Protein AF-A0A850DTP6-F1 (afdb_monomer)

Sequence (56 aa):
MRTQSTLMQLRANPMEWRRRGLTPPDAIQAMVAERLAEPGHSQPVGDPSYQDFFRA

Structure (mmCIF, N/CA/C/O backbone):
data_AF-A0A850DTP6-F1
#
_entry.id   AF-A0A850DTP6-F1
#
loop_
_atom_site.group_PDB
_atom_site.id
_atom_site.type_symbol
_atom_site.label_atom_id
_atom_site.label_alt_id
_atom_site.label_comp_id
_atom_site.label_asym_id
_atom_site.label_entity_id
_atom_site.label_seq_id
_atom_site.pdbx_PDB_ins_code
_atom_site.Cartn_x
_atom_site.Cartn_y
_atom_site.Cartn_z
_atom_site.occupancy
_atom_site.B_iso_or_equiv
_atom_site.auth_seq_id
_atom_site.auth_comp_id
_atom_site.auth_asym_id
_atom_site.auth_atom_id
_atom_site.pdbx_PDB_model_num
ATOM 1 N N . MET A 1 1 ? -22.848 10.425 11.084 1.00 57.97 1 MET A N 1
ATOM 2 C CA . MET A 1 1 ? -21.919 10.734 9.971 1.00 57.97 1 MET A CA 1
ATOM 3 C C . MET A 1 1 ? -20.494 10.417 10.409 1.00 57.97 1 MET A C 1
ATOM 5 O O . MET A 1 1 ? -20.096 10.900 11.459 1.00 57.97 1 MET A O 1
ATOM 9 N N . ARG A 1 2 ? -19.733 9.603 9.664 1.00 61.97 2 ARG A N 1
ATOM 10 C CA . ARG A 1 2 ? -18.274 9.487 9.871 1.00 61.97 2 ARG A CA 1
ATOM 11 C C . ARG A 1 2 ? -17.604 10.649 9.136 1.00 61.97 2 ARG A C 1
ATOM 13 O O . ARG A 1 2 ? -17.864 10.826 7.950 1.00 61.97 2 ARG A O 1
ATOM 20 N N . THR A 1 3 ? -16.802 11.451 9.829 1.00 78.94 3 THR A N 1
ATOM 21 C CA . THR A 1 3 ? -16.102 12.598 9.232 1.00 78.94 3 THR A CA 1
ATOM 22 C C . THR A 1 3 ? -14.836 12.129 8.501 1.00 78.94 3 THR A C 1
ATOM 24 O O . THR A 1 3 ? -14.271 11.080 8.821 1.00 78.94 3 THR A O 1
ATOM 27 N N . GLN A 1 4 ? -14.379 12.887 7.497 1.00 74.25 4 GLN A N 1
ATOM 28 C CA . GLN A 1 4 ? -13.177 12.549 6.714 1.00 74.25 4 GLN A CA 1
ATOM 29 C C . GLN A 1 4 ? -11.921 12.400 7.584 1.00 74.25 4 GLN A C 1
ATOM 31 O O . GLN A 1 4 ? -11.123 11.492 7.355 1.00 74.25 4 GLN A O 1
ATOM 36 N N . SER A 1 5 ? -11.784 13.238 8.617 1.00 71.38 5 SER A N 1
ATOM 37 C CA . SER A 1 5 ? -10.665 13.175 9.565 1.00 71.38 5 SER A CA 1
ATOM 38 C C . SER A 1 5 ? -10.586 11.808 10.258 1.00 71.38 5 SER A C 1
ATOM 40 O O . SER A 1 5 ? -9.529 11.178 10.289 1.00 71.38 5 SER A O 1
ATOM 42 N N . THR A 1 6 ? -11.729 11.263 10.690 1.00 84.25 6 THR A N 1
ATOM 43 C CA . THR A 1 6 ? -11.788 9.933 11.311 1.00 84.25 6 THR A CA 1
ATOM 44 C C . THR A 1 6 ? -11.395 8.821 10.336 1.00 84.25 6 THR A C 1
ATOM 46 O O . THR A 1 6 ? -10.753 7.850 10.729 1.00 84.25 6 THR A O 1
ATOM 49 N N . LEU A 1 7 ? -11.744 8.942 9.051 1.00 82.81 7 LEU A N 1
ATOM 50 C CA . LEU A 1 7 ? -11.341 7.954 8.045 1.00 82.81 7 LEU A CA 1
ATOM 51 C C . LEU A 1 7 ? -9.834 7.977 7.781 1.00 82.81 7 LEU A C 1
ATOM 53 O O . LEU A 1 7 ? -9.238 6.909 7.651 1.00 82.81 7 LEU A O 1
ATOM 57 N N . MET A 1 8 ? -9.214 9.157 7.725 1.00 86.12 8 MET A N 1
ATOM 58 C CA . MET A 1 8 ? -7.759 9.263 7.570 1.00 86.12 8 MET A CA 1
ATOM 59 C C . MET A 1 8 ? -7.019 8.646 8.760 1.00 86.12 8 MET A C 1
ATOM 61 O O . MET A 1 8 ? -6.085 7.876 8.557 1.00 86.12 8 MET A O 1
ATOM 65 N N . GLN A 1 9 ? -7.493 8.889 9.985 1.00 84.81 9 GLN A N 1
ATOM 66 C CA . GLN A 1 9 ? -6.928 8.287 11.198 1.00 84.81 9 GLN A CA 1
ATOM 67 C C . GLN A 1 9 ? -7.036 6.756 11.195 1.00 84.81 9 GLN A C 1
ATOM 69 O O . GLN A 1 9 ? -6.072 6.063 11.509 1.00 84.81 9 GLN A O 1
ATOM 74 N N . LEU A 1 10 ? -8.188 6.210 10.790 1.00 83.19 10 LEU A N 1
ATOM 75 C CA . LEU A 1 10 ? -8.371 4.759 10.686 1.00 83.19 10 LEU A CA 1
ATOM 76 C C . LEU A 1 10 ? -7.484 4.141 9.597 1.00 83.19 10 LEU A C 1
ATOM 78 O O . LEU A 1 10 ? -6.954 3.052 9.794 1.00 83.19 10 LEU A O 1
ATOM 82 N N . ARG A 1 11 ? -7.295 4.833 8.465 1.00 87.12 11 ARG A N 1
ATOM 83 C CA . ARG A 1 11 ? -6.401 4.389 7.383 1.00 87.12 11 ARG A CA 1
ATOM 84 C C . ARG A 1 11 ? -4.928 4.408 7.790 1.00 87.12 11 ARG A C 1
ATOM 86 O O . ARG A 1 11 ? -4.171 3.601 7.265 1.00 87.12 11 ARG A O 1
ATOM 93 N N . ALA A 1 12 ? -4.536 5.270 8.723 1.00 88.69 12 ALA A N 1
ATOM 94 C CA . ALA A 1 12 ? -3.170 5.318 9.237 1.00 88.69 12 ALA A CA 1
ATOM 95 C C . ALA A 1 12 ? -2.835 4.156 10.191 1.00 88.69 12 ALA A C 1
ATOM 97 O O . ALA A 1 12 ? -1.665 3.934 10.475 1.00 88.69 12 ALA A O 1
ATOM 98 N N . ASN A 1 13 ? -3.828 3.409 10.692 1.00 92.62 13 ASN A N 1
ATOM 99 C CA . ASN A 1 13 ? -3.599 2.306 11.625 1.00 92.62 13 ASN A CA 1
ATOM 100 C C . ASN A 1 13 ? -3.567 0.946 10.896 1.00 92.62 13 ASN A C 1
ATOM 102 O O . ASN A 1 13 ? -4.626 0.449 10.508 1.00 92.62 13 ASN A O 1
ATOM 106 N N . PRO A 1 14 ? -2.413 0.261 10.783 1.00 91.94 14 PRO A N 1
ATOM 107 C CA . PRO A 1 14 ? -2.312 -1.034 10.102 1.00 91.94 14 PRO A CA 1
ATOM 108 C C . PRO A 1 14 ? -3.233 -2.125 10.668 1.00 91.94 14 PRO A C 1
ATOM 110 O O . PRO A 1 14 ? -3.695 -2.995 9.929 1.00 91.94 14 PRO A O 1
ATOM 113 N N . MET A 1 15 ? -3.537 -2.090 11.969 1.00 94.00 15 MET A N 1
ATOM 114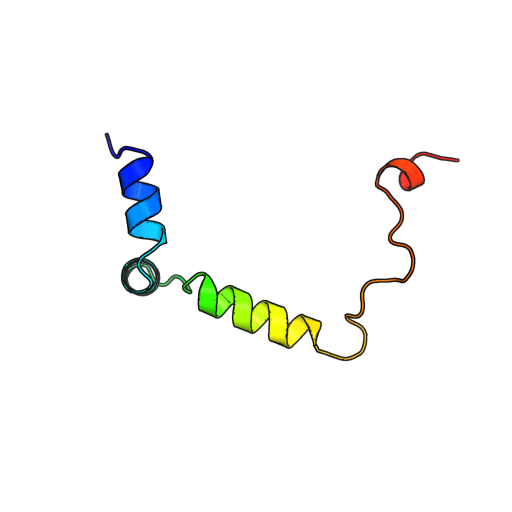 C CA . MET A 1 15 ? -4.430 -3.072 12.600 1.00 94.00 15 MET A CA 1
ATOM 115 C C . MET A 1 15 ? -5.862 -2.966 12.076 1.00 94.00 15 MET A C 1
ATOM 117 O O . MET A 1 15 ? -6.544 -3.977 11.920 1.00 94.00 15 MET A O 1
ATOM 121 N N . GLU A 1 16 ? -6.309 -1.757 11.741 1.00 93.62 16 GLU A N 1
ATOM 122 C CA . GLU A 1 16 ? -7.643 -1.512 11.197 1.00 93.62 16 GLU A CA 1
ATOM 123 C C . GLU A 1 16 ? -7.817 -2.078 9.780 1.00 93.62 16 GLU A C 1
ATOM 125 O O . GLU A 1 16 ? -8.934 -2.448 9.405 1.00 93.62 16 GLU A O 1
ATOM 130 N N . TRP A 1 17 ? -6.734 -2.196 9.009 1.00 94.38 17 TRP A N 1
ATOM 131 C CA . TRP A 1 17 ? -6.732 -2.880 7.712 1.00 94.38 17 TRP A CA 1
ATOM 132 C C . TRP A 1 17 ? -6.822 -4.388 7.903 1.00 94.38 17 TRP A C 1
ATOM 134 O O . TRP A 1 17 ? -7.745 -5.019 7.389 1.00 94.38 17 TRP A O 1
ATOM 144 N N . ARG A 1 18 ? -5.938 -4.944 8.742 1.00 94.62 18 ARG A N 1
ATOM 145 C CA . ARG A 1 18 ? -5.897 -6.388 9.019 1.00 94.62 18 ARG A CA 1
ATOM 146 C C . ARG A 1 18 ? -7.212 -6.902 9.592 1.00 94.62 18 ARG A C 1
ATOM 148 O O . ARG A 1 18 ? -7.702 -7.936 9.155 1.00 94.62 18 ARG A O 1
ATOM 155 N N . ARG A 1 19 ? -7.839 -6.148 10.503 1.00 94.62 19 ARG A N 1
ATOM 156 C CA . A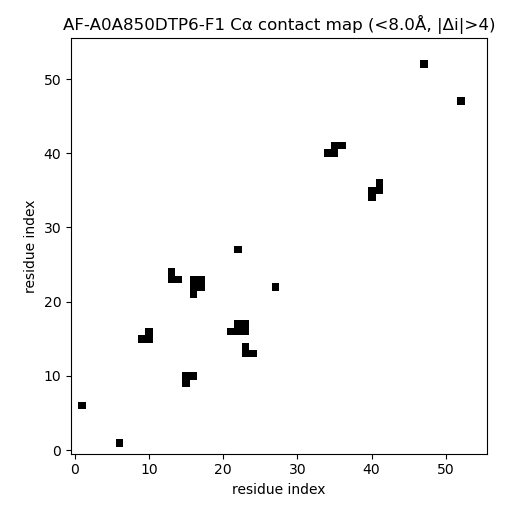RG A 1 19 ? -9.155 -6.487 11.070 1.00 94.62 19 ARG A CA 1
ATOM 157 C C . ARG A 1 19 ? -10.243 -6.636 10.002 1.00 94.62 19 ARG A C 1
ATOM 159 O O . ARG A 1 19 ? -11.205 -7.364 10.207 1.00 94.62 19 ARG A O 1
ATOM 166 N N . ARG A 1 20 ? -10.105 -5.934 8.876 1.00 91.50 20 ARG A N 1
ATOM 167 C CA . ARG A 1 20 ? -11.032 -5.982 7.737 1.00 91.50 20 ARG A CA 1
ATOM 168 C C . ARG A 1 20 ? -10.583 -6.960 6.645 1.00 91.50 20 ARG A C 1
ATOM 170 O O . ARG A 1 20 ? -11.183 -6.964 5.578 1.00 91.50 20 ARG A O 1
ATOM 177 N N . GLY A 1 21 ? -9.535 -7.751 6.886 1.00 95.12 21 GLY A N 1
ATOM 178 C CA . GLY A 1 21 ? -8.949 -8.644 5.884 1.00 95.12 21 GLY A CA 1
ATOM 179 C C . GLY A 1 21 ? -8.204 -7.915 4.763 1.00 95.12 21 GLY A C 1
ATOM 180 O O . GLY A 1 21 ? -7.976 -8.499 3.710 1.00 95.12 21 GLY A O 1
ATOM 181 N N . LEU A 1 22 ? -7.842 -6.643 4.962 1.00 93.69 22 LEU A N 1
ATOM 182 C CA . LEU A 1 22 ? -7.102 -5.843 3.987 1.00 93.69 22 LEU A CA 1
ATOM 183 C C . LEU A 1 22 ? -5.612 -5.776 4.345 1.00 93.69 22 LEU A C 1
ATOM 185 O O . LEU A 1 22 ? -5.235 -5.742 5.520 1.00 93.69 22 LEU A O 1
ATOM 189 N N . THR A 1 23 ? -4.766 -5.680 3.322 1.00 94.44 23 THR A N 1
ATOM 190 C CA . THR A 1 23 ? -3.321 -5.475 3.477 1.00 94.44 23 THR A CA 1
ATOM 191 C C . THR A 1 23 ? -3.021 -4.009 3.821 1.00 94.44 23 THR A C 1
ATOM 193 O O . THR A 1 23 ? -3.529 -3.123 3.132 1.00 94.44 23 THR A O 1
ATOM 196 N N . PRO A 1 24 ? -2.211 -3.712 4.857 1.00 94.56 24 PRO A N 1
ATOM 197 C CA . PRO A 1 24 ? -1.831 -2.340 5.191 1.00 94.56 24 PRO A CA 1
ATOM 198 C C . PRO A 1 24 ? -1.049 -1.636 4.065 1.00 94.56 24 PRO A C 1
ATOM 200 O O . PRO A 1 24 ? -0.321 -2.312 3.335 1.00 94.56 24 PRO A O 1
ATOM 203 N N . PRO A 1 25 ? -1.113 -0.292 3.971 1.00 91.25 25 PRO A N 1
ATOM 204 C CA . PRO A 1 25 ? -0.445 0.476 2.918 1.00 91.25 25 PRO A CA 1
ATOM 205 C C . PRO A 1 25 ? 1.055 0.195 2.791 1.00 91.25 25 PRO A C 1
ATOM 207 O O . PRO A 1 25 ? 1.528 -0.039 1.685 1.00 91.25 25 PRO A O 1
ATOM 210 N N . ASP A 1 26 ? 1.784 0.134 3.906 1.00 91.56 26 ASP A N 1
ATOM 211 C CA . ASP A 1 26 ? 3.239 -0.080 3.891 1.00 91.56 26 ASP A CA 1
ATOM 212 C C . ASP A 1 26 ? 3.613 -1.464 3.347 1.00 91.56 26 ASP A C 1
ATOM 214 O O . ASP A 1 26 ? 4.585 -1.615 2.612 1.00 91.56 26 ASP A O 1
ATOM 218 N N . ALA A 1 27 ? 2.804 -2.483 3.652 1.00 94.38 27 ALA A N 1
ATOM 219 C CA . ALA A 1 27 ? 3.005 -3.825 3.114 1.00 94.38 27 ALA A CA 1
ATOM 220 C C . ALA A 1 27 ? 2.719 -3.866 1.605 1.00 94.38 27 ALA A C 1
ATOM 222 O O . ALA A 1 27 ? 3.459 -4.502 0.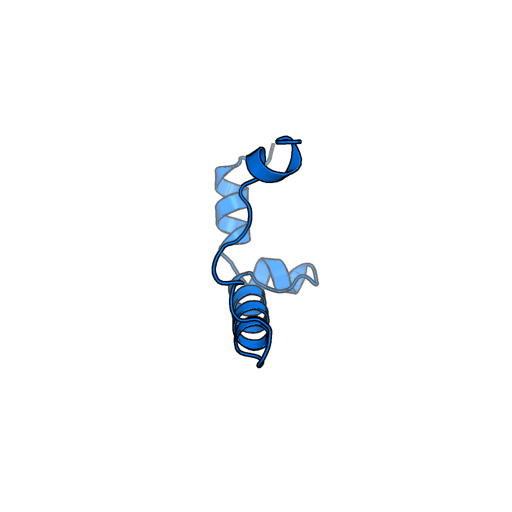862 1.00 94.38 27 ALA A O 1
ATOM 223 N N . ILE A 1 28 ? 1.699 -3.138 1.134 1.00 93.00 28 ILE A N 1
ATOM 224 C CA . ILE A 1 28 ? 1.451 -2.972 -0.306 1.00 93.00 28 ILE A CA 1
ATOM 225 C C . ILE A 1 28 ? 2.637 -2.263 -0.969 1.00 93.00 28 ILE A C 1
ATOM 227 O O . ILE A 1 28 ? 3.090 -2.710 -2.018 1.00 93.00 28 ILE A O 1
ATOM 231 N N . GLN A 1 29 ? 3.165 -1.194 -0.363 1.00 93.25 29 GLN A N 1
ATOM 232 C CA . GLN A 1 29 ? 4.330 -0.484 -0.894 1.00 93.25 29 GLN A CA 1
ATOM 233 C C . GLN A 1 29 ? 5.557 -1.389 -0.987 1.00 93.25 29 GLN A C 1
ATOM 235 O O . GLN A 1 29 ? 6.213 -1.389 -2.024 1.00 93.25 29 GLN A O 1
ATOM 240 N N . ALA A 1 30 ? 5.831 -2.196 0.041 1.00 95.25 30 ALA A N 1
ATOM 241 C CA . ALA A 1 30 ? 6.926 -3.161 0.015 1.00 95.25 30 ALA A CA 1
ATOM 242 C C . ALA A 1 30 ? 6.767 -4.169 -1.136 1.00 95.25 30 ALA A C 1
ATOM 244 O O . ALA A 1 30 ? 7.703 -4.368 -1.904 1.00 95.25 30 ALA A O 1
ATOM 245 N N . MET A 1 31 ? 5.564 -4.724 -1.323 1.00 93.88 31 MET A N 1
ATOM 246 C CA . MET A 1 31 ? 5.272 -5.645 -2.430 1.00 93.88 31 MET A CA 1
ATOM 247 C C . MET A 1 31 ? 5.432 -4.982 -3.805 1.00 93.88 31 MET A C 1
ATOM 249 O O . MET A 1 31 ? 5.876 -5.617 -4.757 1.00 93.88 31 MET 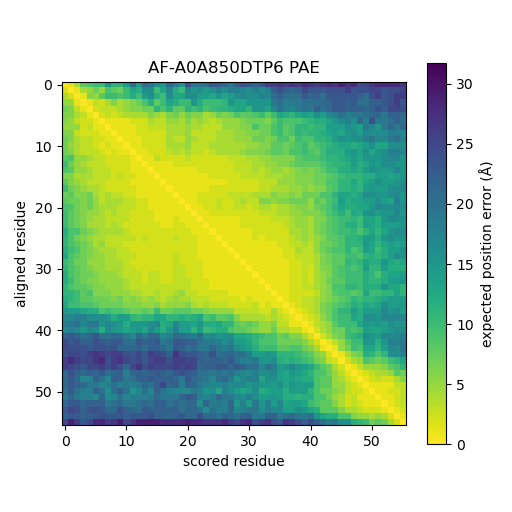A O 1
ATOM 253 N N . VAL A 1 32 ? 5.031 -3.715 -3.938 1.00 92.00 32 VAL A N 1
ATOM 254 C CA . VAL A 1 32 ? 5.205 -2.954 -5.184 1.00 92.00 32 VAL A CA 1
ATOM 255 C C . VAL A 1 32 ? 6.686 -2.702 -5.449 1.00 92.00 32 VAL A C 1
ATOM 257 O O . VAL A 1 32 ? 7.140 -2.935 -6.563 1.00 92.00 32 VAL A O 1
ATOM 260 N N . ALA A 1 33 ? 7.437 -2.267 -4.438 1.00 91.81 33 ALA A N 1
ATOM 261 C CA . ALA A 1 33 ? 8.866 -2.011 -4.560 1.00 91.81 33 ALA A CA 1
ATOM 262 C C . ALA A 1 33 ? 9.642 -3.276 -4.951 1.00 91.81 33 ALA A C 1
ATOM 264 O O . ALA A 1 33 ? 10.498 -3.212 -5.826 1.00 91.81 33 ALA A O 1
ATOM 265 N N . GLU A 1 34 ? 9.303 -4.420 -4.355 1.00 91.56 34 GLU A N 1
ATOM 266 C CA . GLU A 1 34 ? 9.896 -5.716 -4.692 1.00 91.56 34 GLU A CA 1
ATOM 267 C C . GLU A 1 34 ? 9.656 -6.084 -6.160 1.00 91.56 34 GLU A C 1
ATOM 269 O O . GLU A 1 34 ? 10.607 -6.377 -6.877 1.00 91.56 34 GLU A O 1
ATOM 274 N N . ARG A 1 35 ? 8.413 -5.966 -6.646 1.00 88.44 35 ARG A N 1
ATOM 275 C CA . ARG A 1 35 ? 8.090 -6.235 -8.059 1.00 88.44 35 ARG A CA 1
ATOM 276 C C . ARG A 1 35 ?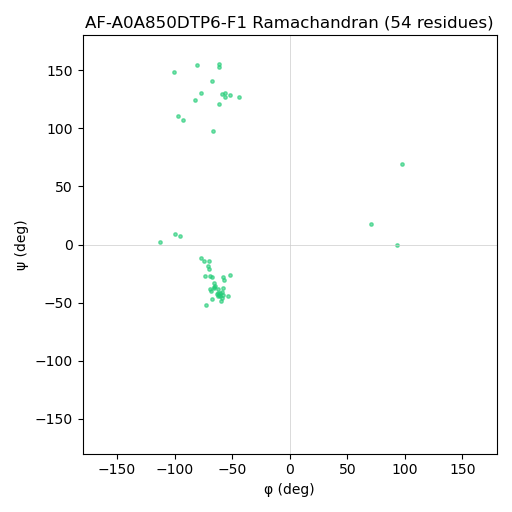 8.811 -5.296 -9.014 1.00 88.44 35 ARG A C 1
ATOM 278 O O . ARG A 1 35 ? 9.280 -5.718 -10.060 1.00 88.44 35 ARG A O 1
ATOM 285 N N . LEU A 1 36 ? 8.890 -4.011 -8.677 1.00 87.06 36 LEU A N 1
ATOM 286 C CA . LEU A 1 36 ? 9.569 -3.029 -9.522 1.00 87.06 36 LEU A CA 1
ATOM 287 C C . LEU A 1 36 ? 11.095 -3.203 -9.530 1.00 87.06 36 LEU A C 1
ATOM 289 O O . LEU A 1 36 ? 11.749 -2.708 -10.444 1.00 87.06 36 LEU A O 1
ATOM 293 N N . ALA A 1 37 ? 11.663 -3.902 -8.545 1.00 86.44 37 ALA A N 1
ATOM 294 C CA . ALA A 1 37 ? 13.078 -4.254 -8.531 1.00 86.44 37 ALA A CA 1
ATOM 295 C C . ALA A 1 37 ? 13.415 -5.427 -9.473 1.00 86.44 37 ALA A C 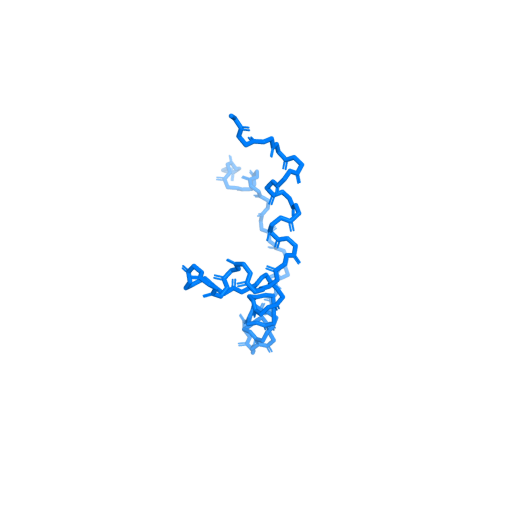1
ATOM 297 O O . ALA A 1 37 ? 14.596 -5.678 -9.726 1.00 86.44 37 ALA A O 1
ATOM 298 N N . GLU A 1 38 ? 12.414 -6.145 -9.998 1.00 84.31 38 GLU A N 1
ATOM 299 C CA . GLU A 1 38 ? 12.641 -7.248 -10.929 1.00 84.31 38 GLU A CA 1
ATOM 300 C C . GLU A 1 38 ? 13.199 -6.750 -12.283 1.00 84.31 38 GLU A C 1
ATOM 302 O O . GLU A 1 38 ? 12.776 -5.710 -12.809 1.00 84.31 38 GLU A O 1
ATOM 307 N N . PRO A 1 39 ? 14.149 -7.485 -12.898 1.00 78.38 39 PRO A N 1
ATOM 308 C CA . PRO A 1 39 ? 14.682 -7.139 -14.212 1.00 78.38 39 PRO A CA 1
ATOM 309 C C . PRO A 1 39 ? 13.569 -7.036 -15.265 1.00 78.38 39 PRO A C 1
ATOM 311 O O . PRO A 1 39 ? 12.758 -7.945 -15.417 1.00 78.38 39 PRO A O 1
ATOM 314 N N . GLY A 1 40 ? 13.548 -5.936 -16.023 1.00 75.38 40 GLY A N 1
ATOM 315 C CA . GLY A 1 40 ? 12.516 -5.670 -17.034 1.00 75.38 40 GLY A CA 1
ATOM 316 C C . GLY A 1 40 ? 11.327 -4.837 -16.543 1.00 75.38 40 GLY A C 1
ATOM 317 O O . GLY A 1 40 ? 10.443 -4.540 -17.340 1.00 75.38 40 GLY A O 1
ATOM 318 N N . HIS A 1 41 ? 11.300 -4.428 -15.269 1.00 70.44 41 HIS A N 1
ATOM 319 C CA . HIS A 1 41 ? 10.367 -3.416 -14.740 1.00 70.44 41 HIS A CA 1
ATOM 320 C C . HIS A 1 41 ? 11.003 -2.021 -14.612 1.00 70.44 41 HIS A C 1
ATOM 322 O O . HIS A 1 41 ? 10.396 -1.096 -14.074 1.00 70.44 41 HIS A O 1
ATOM 328 N N . SER A 1 42 ? 12.217 -1.842 -15.145 1.00 68.94 42 SER A N 1
ATOM 329 C CA . SER A 1 42 ? 12.813 -0.523 -15.343 1.00 68.94 42 SER A CA 1
ATOM 330 C C . SER A 1 42 ? 11.885 0.336 -16.200 1.00 68.94 42 SER A C 1
ATOM 332 O O . SER A 1 42 ? 11.506 -0.096 -17.291 1.00 68.94 42 SER A O 1
ATOM 334 N N . GLN A 1 43 ? 11.554 1.537 -15.714 1.00 64.25 43 GLN A N 1
ATOM 335 C CA . GLN A 1 43 ? 10.793 2.543 -16.457 1.00 64.25 43 GLN A CA 1
ATOM 336 C C . GLN A 1 43 ? 11.336 2.619 -17.897 1.00 64.25 43 GLN A C 1
ATOM 338 O O . GLN A 1 43 ? 12.555 2.772 -18.058 1.00 64.25 43 GLN A O 1
ATOM 343 N N . PRO A 1 44 ? 10.495 2.491 -18.940 1.00 63.66 44 PRO A N 1
ATOM 344 C CA . PRO A 1 44 ? 10.938 2.717 -20.305 1.00 63.66 44 PRO A CA 1
ATOM 345 C C . PRO A 1 44 ? 11.621 4.084 -20.377 1.00 63.66 44 PRO A C 1
ATOM 347 O O . PRO A 1 44 ? 11.090 5.087 -19.896 1.00 63.66 44 PRO A O 1
ATOM 350 N N . VAL A 1 45 ? 12.830 4.137 -20.936 1.00 62.06 45 VAL A N 1
ATOM 351 C CA . VAL A 1 45 ? 13.497 5.412 -21.205 1.00 62.06 45 VAL A CA 1
ATOM 352 C C . VAL A 1 45 ? 12.671 6.118 -22.281 1.00 62.06 45 VAL A C 1
ATOM 354 O O . VAL A 1 45 ? 12.781 5.796 -23.459 1.00 62.06 45 VAL A O 1
ATOM 357 N N . GLY A 1 46 ? 11.806 7.037 -21.847 1.00 66.50 46 GLY A N 1
ATOM 358 C CA . GLY A 1 46 ? 10.839 7.727 -22.698 1.00 66.50 46 GLY A CA 1
ATOM 359 C C . GLY A 1 46 ? 9.453 7.091 -22.643 1.00 66.50 46 GLY A C 1
ATOM 360 O O . GLY A 1 46 ? 9.001 6.517 -23.630 1.00 66.50 46 GLY A O 1
ATOM 361 N N . ASP A 1 47 ? 8.765 7.214 -21.504 1.00 67.38 47 ASP A N 1
ATOM 362 C CA . ASP A 1 47 ? 7.320 6.988 -21.480 1.00 67.38 47 ASP A CA 1
ATOM 363 C C . ASP A 1 47 ? 6.660 8.027 -22.404 1.00 67.38 47 ASP A C 1
ATOM 365 O O . ASP A 1 47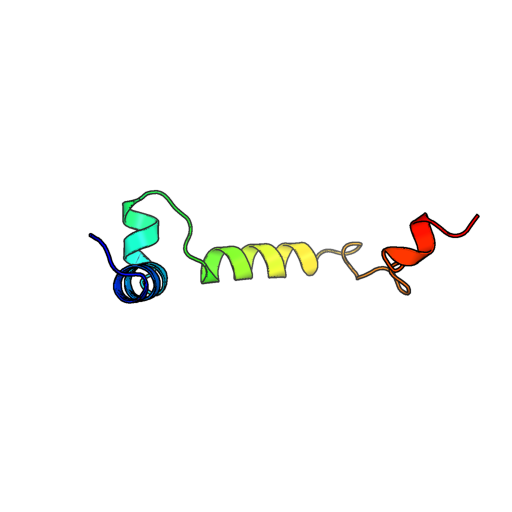 ? 6.842 9.232 -22.179 1.00 67.38 47 ASP A O 1
ATOM 369 N N . PRO A 1 48 ? 5.918 7.607 -23.447 1.00 73.25 48 PRO A N 1
ATOM 370 C CA . PRO A 1 48 ? 5.156 8.540 -24.255 1.00 73.25 48 PRO A CA 1
ATOM 371 C C . PRO A 1 48 ? 4.183 9.266 -23.334 1.0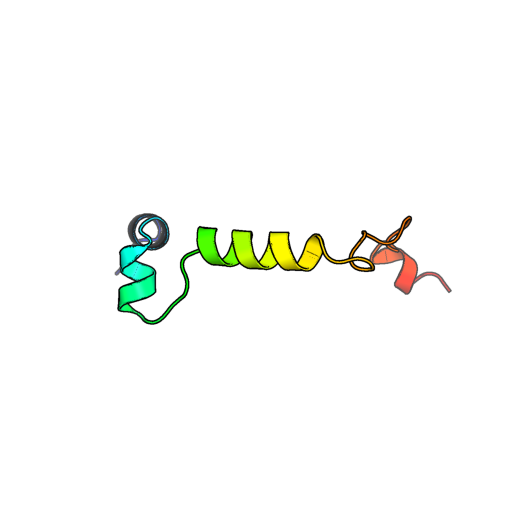0 73.25 48 PRO A C 1
ATOM 373 O O . PRO A 1 48 ? 3.457 8.661 -22.537 1.00 73.25 48 PRO A O 1
ATOM 376 N N . SER A 1 49 ? 4.177 10.589 -23.426 1.00 80.38 49 SER A N 1
ATOM 377 C CA . SER A 1 49 ? 3.171 11.369 -22.735 1.00 80.38 49 SER A CA 1
ATOM 378 C C . SER A 1 49 ? 1.795 10.983 -23.273 1.00 80.38 49 SER A C 1
ATOM 380 O O . SER A 1 49 ? 1.641 10.567 -24.422 1.00 80.38 49 SER A O 1
ATOM 382 N N . TYR A 1 50 ? 0.754 11.185 -22.466 1.00 78.06 50 TYR A N 1
ATOM 383 C CA . TYR A 1 50 ? -0.623 10.969 -22.915 1.00 78.06 50 TYR A CA 1
ATOM 384 C C . TYR A 1 50 ? -0.946 11.716 -24.228 1.00 78.06 50 TYR A C 1
ATOM 386 O O . TYR A 1 50 ? -1.794 11.282 -25.000 1.00 78.06 50 TYR A O 1
ATOM 394 N N . GLN A 1 51 ? -0.248 12.821 -24.509 1.00 82.25 51 GLN A N 1
ATOM 395 C CA . GLN A 1 51 ? -0.416 13.613 -25.727 1.00 82.25 51 GLN A CA 1
ATOM 396 C C . GLN A 1 51 ? 0.180 12.942 -26.972 1.00 82.25 51 GLN A C 1
ATOM 398 O O . GLN A 1 51 ? -0.309 13.184 -28.076 1.00 82.25 51 GLN A O 1
ATOM 403 N N . ASP A 1 52 ? 1.193 12.090 -26.811 1.00 79.88 52 ASP A N 1
ATOM 404 C CA . ASP A 1 52 ? 1.871 11.418 -27.923 1.00 79.88 52 ASP A CA 1
ATOM 405 C C . ASP A 1 52 ? 0.977 10.355 -28.581 1.00 79.88 52 ASP A C 1
ATOM 407 O O . ASP A 1 52 ? 1.130 10.072 -29.763 1.00 79.88 52 ASP A O 1
ATOM 411 N N . PHE A 1 53 ? -0.042 9.856 -27.873 1.00 78.88 53 PHE A N 1
ATOM 412 C CA . PHE A 1 53 ? -1.048 8.939 -28.427 1.00 78.88 53 PHE A CA 1
ATOM 413 C C . PHE A 1 53 ? -2.006 9.589 -29.439 1.00 78.88 53 PHE A C 1
ATOM 415 O O . PHE A 1 53 ? -2.714 8.877 -30.149 1.00 78.88 53 PHE A O 1
ATOM 422 N N . PHE A 1 54 ? -2.054 10.923 -29.507 1.00 86.38 54 PHE A N 1
ATOM 423 C CA . PHE A 1 54 ? -2.975 11.667 -30.378 1.00 86.38 54 PHE A CA 1
ATOM 424 C C . PHE A 1 54 ? -2.267 12.435 -31.499 1.00 86.38 54 PHE A C 1
ATOM 426 O O . PHE A 1 54 ? -2.927 13.138 -32.266 1.00 86.38 54 PHE A O 1
ATOM 433 N N . ARG A 1 55 ? -0.937 12.330 -31.603 1.00 75.00 55 ARG A N 1
ATOM 434 C CA . ARG A 1 55 ? -0.171 12.914 -32.709 1.00 75.00 55 ARG A CA 1
ATOM 435 C C . ARG A 1 55 ? -0.010 11.855 -33.803 1.00 75.00 55 ARG A C 1
ATOM 437 O O . ARG A 1 55 ? 0.711 10.882 -33.607 1.00 75.00 55 ARG A O 1
ATOM 444 N N . ALA A 1 56 ? -0.750 12.039 -34.898 1.00 59.47 56 ALA A N 1
ATOM 445 C CA . ALA A 1 56 ? -0.675 11.256 -36.134 1.00 59.47 56 ALA A CA 1
ATOM 446 C C . ALA A 1 56 ? 0.437 11.766 -37.060 1.00 59.47 56 ALA A C 1
ATOM 448 O O . ALA A 1 56 ? 0.693 12.994 -37.036 1.00 59.47 56 ALA A O 1
#

Secondary structure (DSSP, 8-state):
---HHHHHHHHT-HHHHHTTTPPPHHHHHHHHHHHHTSTT-S--SSPPPTTGGG--

Organism: NCBI:txid2036

Solvent-accessible surface area (backbone atoms only — not comparable to full-atom values): 3625 Å² total; per-residue (Å²): 136,87,53,70,70,61,52,54,56,48,70,71,35,55,64,60,27,50,77,71,76,38,82,32,69,69,60,52,50,51,56,49,53,54,57,50,69,39,90,87,49,65,76,65,92,75,70,76,54,85,66,57,82,73,64,128

Mean predicted aligned error: 9.79 Å

Radius of gyration: 18.3 Å; Cα contacts (8 Å, |Δi|>4): 18; chains: 1; boundin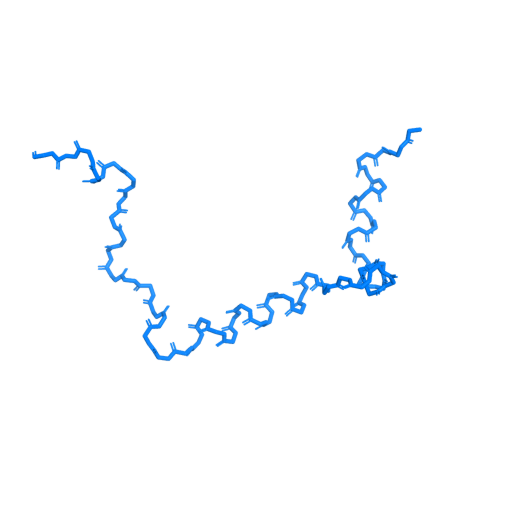g box: 37×22×49 Å

pLDDT: mean 83.06, std 10.94, range [57.97, 95.25]

Foldseek 3Di:
DDDPVNVVVLLVDQVSQVVVVHGRPVVVVVVVVVVCPDPPNPDPPDDDDPVNVVDD